Protein AF-A0ABD3E2M4-F1 (afdb_monomer_lite)

Organism: NCBI:txid1961234

InterPro domains:
  IPR002325 Cytochrome f [PF01333] (19-129)
  IPR002325 Cytochrome f [PR00610] (47-67)
  IPR002325 Cytochrome f [PR00610] (68-88)
  IPR002325 Cytochrome f [PR00610] (89-109)
  IPR002325 Cytochrome f [PR00610] (110-127)
  IPR002325 Cytochrome f [PS51010] (1-129)
  IPR011054 Rudiment single hybrid motif [SSF51246] (17-74)
  IPR024058 Cytochrome f transmembrane anchor [SSF103431] (91-129)

Secondary structure (DSSP, 8-state):
--PPPP-SPPTTSPPEESS-EEEEEEEE-TTS-EEEEEE-TTT--EEEEEEPSSSPB---TT-EE-TTEESB-------------------HHHHHHHHHHHHHHHHHHHHHHHHHHHHHHHHHHHT--

Structure (mmCIF, N/CA/C/O backbone):
data_AF-A0ABD3E2M4-F1
#
_entry.id   AF-A0ABD3E2M4-F1
#
loop_
_atom_site.group_PDB
_atom_site.id
_atom_site.type_symbol
_atom_site.label_atom_id
_atom_site.label_alt_id
_atom_site.label_comp_id
_atom_site.label_asym_id
_atom_site.label_entity_id
_atom_site.label_seq_id
_atom_site.pdbx_PDB_ins_code
_atom_site.Cartn_x
_atom_site.Cartn_y
_atom_site.Cartn_z
_atom_site.occupancy
_atom_site.B_iso_or_equiv
_atom_site.auth_seq_id
_atom_site.auth_comp_id
_atom_site.auth_asym_id
_atom_site.auth_atom_id
_atom_site.pdbx_PDB_model_num
ATOM 1 N N . MET A 1 1 ? 1.079 -25.530 16.941 1.00 42.97 1 MET A N 1
ATOM 2 C CA . MET A 1 1 ? 0.327 -24.879 18.034 1.00 42.97 1 MET A CA 1
ATOM 3 C C . MET A 1 1 ? -0.346 -23.640 17.462 1.00 42.97 1 MET A C 1
ATOM 5 O O . MET A 1 1 ? 0.186 -22.549 17.586 1.00 42.97 1 MET A O 1
ATOM 9 N N . THR A 1 2 ? -1.455 -23.802 16.746 1.00 47.22 2 THR A N 1
ATOM 10 C CA . THR A 1 2 ? -2.294 -22.671 16.328 1.00 47.22 2 THR A CA 1
ATOM 11 C C . THR A 1 2 ? -3.408 -22.581 17.355 1.00 47.22 2 THR A C 1
ATOM 13 O O . THR A 1 2 ? -4.353 -23.362 17.302 1.00 47.22 2 THR A O 1
ATOM 16 N N . GLY A 1 3 ? -3.217 -21.732 18.366 1.00 50.22 3 GLY A N 1
ATOM 17 C CA . GLY A 1 3 ? -4.289 -21.413 19.301 1.00 50.22 3 GLY A CA 1
ATOM 18 C C . GLY A 1 3 ? -5.435 -20.786 18.519 1.00 50.22 3 GLY A C 1
ATOM 19 O O . GLY A 1 3 ? -5.211 -19.886 17.710 1.00 50.22 3 GLY A O 1
ATOM 20 N N . GLU A 1 4 ? -6.634 -21.314 18.713 1.00 57.72 4 GLU A N 1
ATOM 21 C CA . GLU A 1 4 ? -7.868 -20.699 18.243 1.00 57.72 4 GLU A CA 1
ATOM 22 C C . GLU A 1 4 ? -7.928 -19.259 18.791 1.00 57.72 4 GLU A C 1
ATOM 24 O O . GLU A 1 4 ? -7.667 -19.062 19.984 1.00 57.72 4 GLU A O 1
ATOM 29 N N . PRO A 1 5 ? -8.152 -18.229 17.953 1.00 67.50 5 PRO A N 1
ATOM 30 C CA . PRO A 1 5 ? -8.208 -16.859 18.442 1.00 67.50 5 PRO A CA 1
ATOM 31 C C . PRO A 1 5 ? -9.405 -16.708 19.386 1.00 67.50 5 PRO A C 1
ATOM 33 O O . PRO A 1 5 ? -10.496 -17.192 19.095 1.00 67.50 5 PRO A O 1
ATOM 36 N N . ALA A 1 6 ? -9.188 -16.043 20.523 1.00 60.78 6 ALA A N 1
ATOM 37 C CA . ALA A 1 6 ? -10.227 -15.807 21.517 1.00 60.78 6 ALA A CA 1
ATOM 38 C C . ALA A 1 6 ? -11.457 -15.140 20.875 1.00 60.78 6 ALA A C 1
ATOM 40 O O . ALA A 1 6 ? -11.340 -14.118 20.203 1.00 60.78 6 ALA A O 1
ATOM 41 N N . THR A 1 7 ? -12.638 -15.708 21.116 1.00 63.31 7 THR A N 1
ATOM 42 C CA . THR A 1 7 ? -13.952 -15.210 20.667 1.00 63.31 7 THR A CA 1
ATOM 43 C C . THR A 1 7 ? -14.458 -13.997 21.455 1.00 63.31 7 THR A C 1
ATOM 45 O O . THR A 1 7 ? -15.606 -13.587 21.291 1.00 63.31 7 THR A O 1
ATOM 48 N N . GLU A 1 8 ? -13.638 -13.422 22.335 1.00 67.81 8 GLU A N 1
ATOM 49 C CA . GLU A 1 8 ? -14.007 -12.232 23.096 1.00 67.81 8 GLU A CA 1
ATOM 50 C C . GLU A 1 8 ? -13.917 -10.982 22.216 1.00 67.81 8 GLU A C 1
ATOM 52 O O . GLU A 1 8 ? -12.936 -10.764 21.500 1.00 67.81 8 GLU A O 1
ATOM 57 N N . ALA A 1 9 ? -14.958 -10.148 22.265 1.00 69.62 9 ALA A N 1
ATOM 58 C CA . ALA A 1 9 ? -15.006 -8.922 21.482 1.00 69.62 9 ALA A CA 1
ATOM 59 C C . ALA A 1 9 ? -13.857 -7.970 21.884 1.00 69.62 9 ALA A C 1
ATOM 61 O O . ALA A 1 9 ? -13.624 -7.756 23.079 1.00 69.62 9 ALA A O 1
ATOM 62 N N . PRO A 1 10 ? -13.145 -7.364 20.915 1.00 74.06 10 PRO A N 1
ATOM 63 C CA . PRO A 1 10 ? -12.024 -6.480 21.203 1.00 74.06 10 PRO A CA 1
ATOM 64 C C . PRO A 1 10 ? -12.488 -5.213 21.928 1.00 74.06 10 PRO A C 1
ATOM 66 O O . PRO A 1 10 ? -13.521 -4.633 21.601 1.00 74.06 10 PRO A O 1
ATOM 69 N N . VAL A 1 11 ? -11.664 -4.715 22.854 1.00 80.25 11 VAL A N 1
ATOM 70 C CA . VAL A 1 11 ? -11.955 -3.502 23.650 1.00 80.25 11 VAL A CA 1
ATOM 71 C C . VAL A 1 11 ? -12.085 -2.216 22.819 1.00 80.25 11 VAL A C 1
ATOM 73 O O . VAL A 1 11 ? -12.582 -1.213 23.316 1.00 80.25 11 VAL A O 1
ATOM 76 N N . ASN A 1 12 ? -11.634 -2.241 21.561 1.00 77.50 12 ASN A N 1
ATOM 77 C CA . ASN A 1 12 ? -11.699 -1.119 20.622 1.00 77.50 12 ASN A CA 1
ATOM 78 C C . ASN A 1 12 ? -12.896 -1.224 19.651 1.00 77.50 12 ASN A C 1
ATOM 80 O O . ASN A 1 12 ? -12.982 -0.462 18.699 1.00 77.50 12 ASN A O 1
ATOM 84 N N . GLY A 1 13 ? -13.796 -2.193 19.839 1.00 79.94 13 GLY A N 1
ATOM 85 C CA . GLY A 1 13 ? -15.060 -2.267 19.106 1.00 79.94 13 GLY A CA 1
ATOM 86 C C . GLY A 1 13 ? -16.191 -1.568 19.861 1.00 79.94 13 GLY A C 1
ATOM 87 O O . GLY A 1 13 ? -16.178 -1.503 21.090 1.00 79.94 13 GLY A O 1
ATOM 88 N N . GLY A 1 14 ? -17.196 -1.075 19.133 1.00 82.50 14 GLY A N 1
ATOM 89 C CA . GLY A 1 14 ? -18.475 -0.713 19.750 1.00 82.50 14 GLY A CA 1
ATOM 90 C C . GLY A 1 14 ? -19.153 -1.955 20.336 1.00 82.50 14 GLY A C 1
ATOM 91 O O . GLY A 1 14 ? -19.067 -3.039 19.754 1.00 82.50 14 GLY A O 1
ATOM 92 N N . ARG A 1 15 ? -19.806 -1.816 21.494 1.00 85.69 15 ARG A N 1
ATOM 93 C CA . ARG A 1 15 ? -20.521 -2.914 22.147 1.00 85.69 15 ARG A CA 1
ATOM 94 C C . ARG A 1 15 ? -22.025 -2.789 21.938 1.00 85.69 15 ARG A C 1
ATOM 96 O O . ARG A 1 15 ? -22.603 -1.762 22.284 1.00 85.69 15 ARG A O 1
ATOM 103 N N . ASN A 1 16 ? -22.651 -3.872 21.486 1.00 87.06 16 ASN A N 1
ATOM 104 C CA . ASN A 1 16 ? -24.104 -4.000 21.379 1.00 87.06 16 ASN A CA 1
ATOM 105 C C . ASN A 1 16 ? -24.675 -4.831 22.530 1.00 87.06 16 ASN A C 1
ATOM 107 O O . ASN A 1 16 ? -23.998 -5.713 23.064 1.00 87.06 16 ASN A O 1
ATOM 111 N N . TYR A 1 17 ? -25.935 -4.575 22.879 1.00 85.44 17 TYR A N 1
ATOM 112 C CA . TYR A 1 17 ? -26.675 -5.396 23.830 1.00 85.44 17 TYR A CA 1
ATOM 113 C C . TYR A 1 17 ? -27.449 -6.508 23.122 1.00 85.44 17 TYR A C 1
ATOM 115 O O . TYR A 1 17 ? -28.305 -6.253 22.277 1.00 85.44 17 TYR A O 1
ATOM 123 N N . ASN A 1 18 ? -27.187 -7.758 23.496 1.00 81.50 18 ASN A N 1
ATOM 124 C CA . ASN A 1 18 ? -27.816 -8.932 22.891 1.00 81.50 18 ASN A CA 1
ATOM 125 C C . ASN A 1 18 ? -29.123 -9.314 23.620 1.00 81.50 18 ASN A C 1
ATOM 127 O O . ASN A 1 18 ? -29.247 -10.406 24.170 1.00 81.50 18 ASN A O 1
ATOM 131 N N . GLY A 1 19 ? -30.073 -8.376 23.696 1.00 83.69 19 GLY A N 1
ATOM 132 C CA . GLY A 1 19 ? -31.349 -8.536 24.403 1.00 83.69 19 GLY A CA 1
ATOM 133 C C . GLY A 1 19 ? -32.216 -7.276 24.347 1.00 83.69 19 GLY A C 1
ATOM 134 O O . GLY A 1 19 ? -31.814 -6.269 23.776 1.00 83.69 19 GLY A O 1
ATOM 135 N N . ALA A 1 20 ? -33.405 -7.310 24.944 1.00 85.31 20 ALA A N 1
ATOM 136 C CA . ALA A 1 20 ? -34.238 -6.123 25.146 1.00 85.31 20 ALA A CA 1
ATOM 137 C C . ALA A 1 20 ? -34.485 -5.925 26.644 1.00 85.31 20 ALA A C 1
ATOM 139 O O . ALA A 1 20 ? -34.614 -6.898 27.380 1.00 85.31 20 ALA A O 1
ATOM 140 N N . GLY A 1 21 ? -34.532 -4.680 27.111 1.00 89.88 21 GLY A N 1
ATOM 141 C CA . GLY A 1 21 ? -34.676 -4.417 28.540 1.00 89.88 21 GLY A CA 1
ATOM 142 C C . GLY A 1 21 ? -34.671 -2.941 28.900 1.00 89.88 21 GLY A C 1
ATOM 143 O O . GLY A 1 21 ? -34.607 -2.082 28.027 1.00 89.88 21 GLY A O 1
ATOM 144 N N . VAL A 1 22 ? -34.733 -2.640 30.194 1.00 90.25 22 VAL A N 1
ATOM 145 C CA . VAL A 1 22 ? -34.593 -1.280 30.728 1.00 90.25 22 VAL A CA 1
ATOM 146 C C . VAL A 1 22 ? -33.313 -1.186 31.549 1.00 90.25 22 VAL A C 1
ATOM 148 O O . VAL A 1 22 ? -33.071 -2.011 32.438 1.00 90.25 22 VAL A O 1
ATOM 151 N N . VAL A 1 23 ? -32.491 -0.171 31.278 1.00 91.75 23 VAL A N 1
ATOM 152 C CA . VAL A 1 23 ? -31.275 0.093 32.056 1.00 91.75 23 VAL A CA 1
ATOM 153 C C . VAL A 1 23 ? -31.670 0.465 33.474 1.00 91.75 23 VAL A C 1
ATOM 155 O O . VAL A 1 23 ? -32.292 1.494 33.713 1.00 91.75 23 VAL A O 1
ATOM 158 N N . SER A 1 24 ? -31.312 -0.376 34.432 1.00 90.62 24 SER A N 1
ATOM 159 C CA . SER A 1 24 ? -31.688 -0.188 35.834 1.00 90.62 24 SER A CA 1
ATOM 160 C C . SER A 1 24 ? -30.604 0.518 36.634 1.00 90.62 24 SER A C 1
ATOM 162 O O . SER A 1 24 ? -30.917 1.225 37.586 1.00 90.62 24 SER A O 1
ATOM 164 N N . LYS A 1 25 ? -29.332 0.310 36.271 1.00 91.88 25 LYS A N 1
ATOM 165 C CA . LYS A 1 25 ? -28.195 0.911 36.970 1.00 91.88 25 LYS A CA 1
ATOM 166 C C . LYS A 1 25 ? -26.951 0.944 36.093 1.00 91.88 25 LYS A C 1
ATOM 168 O O . LYS A 1 25 ? -26.674 -0.033 35.400 1.00 91.88 25 LYS A O 1
ATOM 173 N N . ILE A 1 26 ? -26.180 2.023 36.184 1.0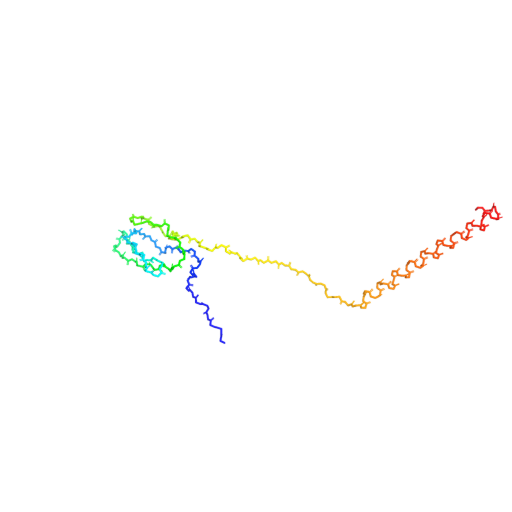0 92.38 26 ILE A N 1
ATOM 174 C CA . ILE A 1 26 ? -24.868 2.183 35.557 1.00 92.38 26 ILE A CA 1
ATOM 175 C C . ILE A 1 26 ? -23.846 2.539 36.644 1.00 92.38 26 ILE A C 1
ATOM 177 O O . ILE A 1 26 ? -23.939 3.569 37.307 1.00 92.38 26 ILE A O 1
ATOM 181 N N . ILE A 1 27 ? -22.824 1.701 36.822 1.00 92.56 27 ILE A N 1
ATOM 182 C CA . ILE A 1 27 ? -21.726 1.936 37.769 1.00 92.56 27 ILE A CA 1
ATOM 183 C C . ILE A 1 27 ? -20.433 2.154 36.989 1.00 92.56 27 ILE A C 1
ATOM 185 O O . ILE A 1 27 ? -19.990 1.285 36.240 1.00 92.56 27 ILE A O 1
ATOM 189 N N . ARG A 1 28 ? -19.782 3.300 37.194 1.00 88.81 28 ARG A N 1
ATOM 190 C CA . ARG A 1 28 ? -18.449 3.561 36.640 1.00 88.81 28 ARG A CA 1
ATOM 191 C C . ARG A 1 28 ? -17.381 2.915 37.522 1.00 88.81 28 ARG A C 1
ATOM 193 O O . ARG A 1 28 ? -17.348 3.166 38.724 1.00 88.81 28 ARG A O 1
ATOM 200 N N . LYS A 1 29 ? -16.493 2.109 36.934 1.00 87.81 29 LYS A N 1
ATOM 201 C CA . LYS A 1 29 ? -15.397 1.456 37.672 1.00 87.81 29 LYS A CA 1
ATOM 202 C C . LYS A 1 29 ? -14.213 2.409 37.858 1.00 87.81 29 LYS A C 1
ATOM 204 O O . LYS A 1 29 ? -13.939 3.245 36.999 1.00 87.81 29 LYS A O 1
ATOM 209 N N . GLU A 1 30 ? -13.472 2.249 38.957 1.00 80.69 30 GLU A N 1
ATOM 210 C CA . GLU A 1 30 ? -12.325 3.110 39.312 1.00 80.69 30 GLU A CA 1
ATOM 211 C C . GLU A 1 30 ? -11.214 3.117 38.251 1.00 80.69 30 GLU A C 1
ATOM 213 O O . GLU A 1 30 ? -10.582 4.140 38.010 1.00 80.69 30 GLU A O 1
ATOM 218 N N . LYS A 1 31 ? -11.002 1.983 37.570 1.00 77.50 31 LYS A N 1
ATOM 219 C CA . LYS A 1 31 ? -10.008 1.827 36.4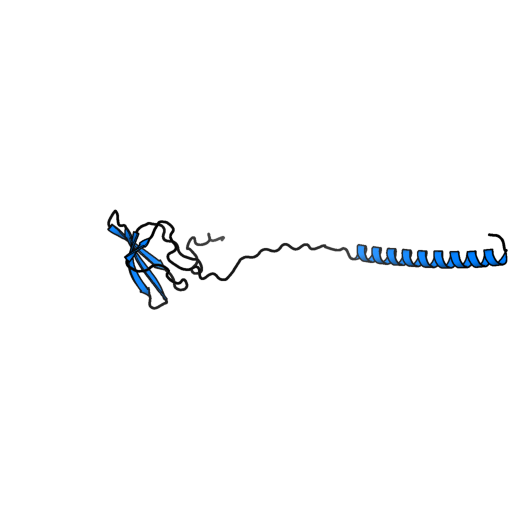92 1.00 77.50 31 LYS A CA 1
ATOM 220 C C . LYS A 1 31 ? -10.543 2.221 35.104 1.00 77.50 31 LYS A C 1
ATOM 222 O O . LYS A 1 31 ? -9.908 1.919 34.097 1.00 77.50 31 LYS A O 1
ATOM 227 N N . GLY A 1 32 ? -11.702 2.879 35.047 1.00 80.81 32 GLY A N 1
ATOM 228 C CA . GLY A 1 32 ? -12.459 3.117 33.819 1.00 80.81 32 GLY A CA 1
ATOM 229 C C . GLY A 1 32 ? -13.335 1.921 33.423 1.00 80.81 32 GLY A C 1
ATOM 230 O O . GLY A 1 32 ? -13.201 0.826 33.968 1.00 80.81 32 GLY A O 1
ATOM 231 N N . GLY A 1 33 ? -14.254 2.149 32.481 1.00 85.81 33 GLY A N 1
ATOM 232 C CA . GLY A 1 33 ? -15.289 1.183 32.096 1.00 85.81 33 GLY A CA 1
ATOM 233 C C . GLY A 1 33 ? -16.574 1.301 32.923 1.00 85.81 33 GLY A C 1
ATOM 234 O O . GLY A 1 33 ? -16.659 2.091 33.873 1.00 85.81 33 GLY A O 1
ATOM 235 N N . TYR A 1 34 ? -17.575 0.508 32.548 1.00 90.00 34 TYR A N 1
ATOM 236 C CA . TYR A 1 34 ? -18.935 0.576 33.085 1.00 90.00 34 TYR A CA 1
ATOM 237 C C . TYR A 1 34 ? -19.449 -0.814 33.449 1.00 90.00 34 TYR A C 1
ATOM 239 O O . TYR A 1 34 ? -19.135 -1.802 32.795 1.00 90.00 34 TYR A O 1
ATOM 247 N N . GLU A 1 35 ? -20.255 -0.892 34.494 1.00 91.06 35 GLU A N 1
ATOM 248 C CA . GLU A 1 35 ? -21.083 -2.050 34.803 1.00 91.06 35 GLU A CA 1
ATOM 249 C C . GLU A 1 35 ? -22.536 -1.634 34.661 1.00 91.06 35 GLU A C 1
ATOM 251 O O . GLU A 1 35 ? -22.971 -0.684 35.313 1.00 91.06 35 GLU A O 1
ATOM 256 N N . ILE A 1 36 ? -23.259 -2.305 33.774 1.00 90.88 36 ILE A N 1
ATOM 257 C CA . ILE A 1 36 ? -24.631 -1.957 33.426 1.00 90.88 36 ILE A CA 1
ATOM 258 C C . ILE A 1 36 ? -25.526 -3.107 33.844 1.00 90.88 36 ILE A C 1
ATOM 260 O O . ILE A 1 36 ? -25.323 -4.245 33.427 1.00 90.88 36 ILE A O 1
ATOM 264 N N . THR A 1 37 ? -26.531 -2.808 34.653 1.00 91.31 37 THR A N 1
ATOM 265 C CA . THR A 1 37 ? -27.597 -3.749 34.985 1.00 91.31 37 THR A CA 1
ATOM 266 C C . THR A 1 37 ? -28.800 -3.444 34.110 1.00 91.31 37 THR A C 1
ATOM 268 O O . THR A 1 37 ? -29.346 -2.340 34.173 1.00 91.31 37 THR A O 1
ATOM 271 N N . ILE A 1 38 ? -29.229 -4.416 33.313 1.00 89.88 38 ILE A N 1
ATOM 272 C CA . ILE A 1 38 ? -30.405 -4.315 32.446 1.00 89.88 38 ILE A CA 1
ATOM 273 C C . ILE A 1 38 ? -31.452 -5.295 32.961 1.00 89.88 38 ILE A C 1
ATOM 275 O O . ILE A 1 38 ? -31.151 -6.469 33.166 1.00 89.88 38 ILE A O 1
ATOM 279 N N . THR A 1 39 ? -32.667 -4.803 33.190 1.00 89.94 39 THR A N 1
ATOM 280 C CA . THR A 1 39 ? -33.795 -5.620 33.648 1.00 89.94 39 THR A CA 1
ATOM 281 C C . THR A 1 39 ? -34.726 -5.898 32.480 1.00 89.94 39 THR A C 1
ATOM 283 O O . THR A 1 39 ? -35.152 -4.966 31.793 1.00 89.94 39 THR A O 1
ATOM 286 N N . ASP A 1 40 ? -35.059 -7.165 32.264 1.00 84.44 40 ASP A N 1
ATOM 287 C CA . ASP A 1 40 ? -36.069 -7.566 31.291 1.00 84.44 40 ASP A CA 1
ATOM 288 C C . ASP A 1 40 ? -37.474 -7.200 31.826 1.00 84.44 40 ASP A C 1
ATOM 290 O O . ASP A 1 40 ? -37.845 -7.609 32.933 1.00 84.44 40 ASP A O 1
ATOM 294 N N . PRO A 1 41 ? -38.270 -6.407 31.085 1.00 73.88 41 PRO A N 1
ATOM 295 C CA . PRO A 1 41 ? -39.606 -5.995 31.504 1.00 73.88 41 PRO A CA 1
ATOM 296 C C . PRO A 1 41 ? -40.631 -7.141 31.552 1.00 73.88 41 PRO A C 1
ATOM 298 O O . PRO A 1 41 ? -41.689 -6.962 32.153 1.00 73.88 41 PRO A O 1
ATOM 301 N N . GLY A 1 42 ? -40.366 -8.287 30.916 1.00 74.38 42 GLY A N 1
ATOM 302 C CA . GLY A 1 42 ? -41.292 -9.418 30.849 1.00 74.38 42 GLY A CA 1
ATOM 303 C C . GLY A 1 42 ? -41.186 -10.386 32.028 1.00 74.38 42 GLY A C 1
ATOM 304 O O . GLY A 1 42 ? -42.209 -10.806 32.568 1.00 74.38 42 GLY A O 1
ATOM 305 N N . ASP A 1 43 ? -39.967 -10.746 32.433 1.00 78.12 43 ASP A N 1
ATOM 306 C CA . ASP A 1 43 ? -39.714 -11.754 33.475 1.00 78.12 43 ASP A CA 1
ATOM 307 C C . ASP A 1 43 ? -38.969 -11.208 34.710 1.00 78.12 43 ASP A C 1
ATOM 309 O O . ASP A 1 43 ? -38.777 -11.934 35.689 1.00 78.12 43 ASP A O 1
ATOM 313 N N . GLY A 1 44 ? -38.583 -9.925 34.694 1.00 77.50 44 GLY A N 1
ATOM 314 C CA . GLY A 1 44 ? -37.877 -9.257 35.786 1.00 77.50 44 GLY A CA 1
ATOM 315 C C . GLY A 1 44 ? -36.433 -9.728 35.975 1.00 77.50 44 GLY A C 1
ATOM 316 O O . GLY A 1 44 ? -35.811 -9.386 36.986 1.00 77.50 44 GLY A O 1
ATOM 317 N N . ARG A 1 45 ? -35.883 -10.524 35.048 1.00 83.88 45 ARG A N 1
ATOM 318 C CA . ARG A 1 45 ? -34.497 -10.987 35.133 1.00 83.88 45 ARG A CA 1
ATOM 319 C C . ARG A 1 45 ? -33.539 -9.831 34.906 1.00 83.88 45 ARG A C 1
ATOM 321 O O . ARG A 1 45 ? -33.730 -9.001 34.024 1.00 83.88 45 ARG A O 1
ATOM 328 N N . GLN A 1 46 ? -32.478 -9.809 35.705 1.00 86.81 46 GLN A N 1
ATOM 329 C CA . GLN A 1 46 ? -31.413 -8.822 35.595 1.00 86.81 46 GLN A CA 1
ATOM 330 C C . GLN A 1 46 ? -30.195 -9.446 34.929 1.00 86.81 46 GLN A C 1
ATOM 332 O O . GLN A 1 46 ? -29.692 -10.479 35.373 1.00 86.81 46 GLN A O 1
ATOM 337 N N . VAL A 1 47 ? -29.709 -8.795 33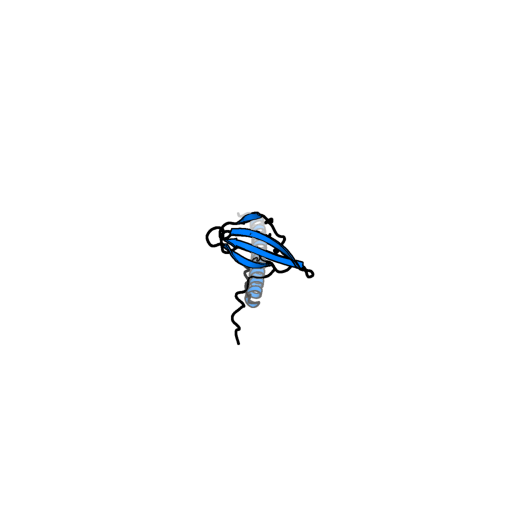.881 1.00 86.94 47 VAL A N 1
ATOM 338 C CA . VAL A 1 47 ? -28.464 -9.134 33.197 1.00 86.94 47 VAL A CA 1
ATOM 339 C C . VAL A 1 47 ? -27.449 -8.045 33.511 1.00 86.94 47 VAL A C 1
ATOM 341 O O . VAL A 1 47 ? -27.737 -6.858 33.358 1.00 86.94 47 VAL A O 1
ATOM 344 N N . VAL A 1 48 ? -26.266 -8.448 33.969 1.00 88.31 48 VAL A N 1
ATOM 345 C CA . VAL A 1 48 ? -25.148 -7.534 34.219 1.00 88.31 48 VAL A CA 1
ATOM 346 C C . VAL A 1 48 ? -24.173 -7.632 33.060 1.00 88.31 48 VAL A C 1
ATOM 348 O O . VAL A 1 48 ? -23.657 -8.712 32.779 1.00 88.31 48 VAL A O 1
ATOM 351 N N . ASP A 1 49 ? -23.909 -6.502 32.415 1.00 86.12 49 ASP A N 1
ATOM 352 C CA . ASP A 1 49 ? -22.926 -6.390 31.347 1.00 86.12 49 ASP A CA 1
ATOM 353 C C . ASP A 1 49 ? -21.756 -5.485 31.768 1.00 86.12 49 ASP A C 1
ATOM 355 O O . ASP A 1 49 ? -21.947 -4.394 32.311 1.00 86.12 49 ASP A O 1
ATOM 359 N N . ILE A 1 50 ? -20.524 -5.954 31.553 1.00 87.94 50 ILE A N 1
ATOM 360 C CA . ILE A 1 50 ? -19.295 -5.299 32.031 1.00 87.94 50 ILE A CA 1
ATOM 361 C C . ILE A 1 50 ? -18.510 -4.749 30.851 1.00 87.94 50 ILE A C 1
ATOM 363 O O . ILE A 1 50 ? -17.843 -5.507 30.141 1.00 87.94 50 ILE A O 1
ATOM 367 N N . ILE A 1 51 ? -18.570 -3.436 30.652 1.00 88.12 51 ILE A N 1
ATOM 368 C CA . ILE A 1 51 ? -17.898 -2.720 29.569 1.00 88.12 51 ILE A CA 1
ATOM 369 C C . ILE A 1 51 ? -16.475 -2.342 30.002 1.00 88.12 51 ILE A C 1
ATOM 371 O O . ILE A 1 51 ? -16.314 -1.649 31.013 1.00 88.12 51 ILE A O 1
ATOM 375 N N . PRO A 1 52 ? -15.431 -2.772 29.267 1.00 88.00 52 PRO A N 1
ATOM 376 C CA . PRO A 1 52 ? -14.052 -2.394 29.550 1.00 88.00 52 PRO A CA 1
ATOM 377 C C . PRO A 1 52 ? -13.823 -0.886 29.330 1.00 88.00 52 PRO A C 1
ATOM 379 O O . PRO A 1 52 ? -14.633 -0.217 28.688 1.00 88.00 52 PRO A O 1
ATOM 382 N N . PRO A 1 53 ? -12.724 -0.319 29.851 1.00 86.00 53 PRO A N 1
ATOM 383 C CA . PRO A 1 53 ? -12.357 1.067 29.574 1.00 86.00 53 PRO A CA 1
ATOM 384 C C . PRO A 1 53 ? -12.079 1.300 28.080 1.00 86.00 53 PRO A C 1
ATOM 386 O O . PRO A 1 53 ? -11.452 0.466 27.429 1.00 86.00 53 PRO A O 1
ATOM 389 N N . GLY A 1 54 ? -12.491 2.462 27.563 1.00 85.38 54 GLY A N 1
ATOM 390 C CA . GLY A 1 54 ? -12.210 2.910 26.193 1.00 85.38 54 GLY A CA 1
ATOM 391 C C . GLY A 1 54 ? -13.444 3.509 25.512 1.00 85.38 54 GLY A C 1
ATOM 392 O O . GLY A 1 54 ? -13.466 4.721 25.309 1.00 85.38 54 GLY A O 1
ATOM 393 N N . PRO A 1 55 ? -14.471 2.699 25.195 1.00 88.19 55 PRO A N 1
ATOM 394 C CA . PRO A 1 55 ? -15.713 3.180 24.593 1.00 88.19 55 PRO A CA 1
ATOM 395 C C . PRO A 1 55 ? -16.505 4.115 25.521 1.00 88.19 55 PRO A C 1
ATOM 397 O O . PRO A 1 55 ? -16.596 3.875 26.729 1.00 88.19 55 PRO A O 1
ATOM 400 N N . GLU A 1 56 ? -17.122 5.153 24.956 1.00 88.75 56 GLU A N 1
ATOM 401 C CA . GLU A 1 56 ? -18.043 6.025 25.696 1.00 88.75 56 GLU A CA 1
ATOM 402 C C . GLU A 1 56 ? -19.447 5.421 25.712 1.00 88.75 56 GLU A C 1
ATOM 404 O O . GLU A 1 56 ? -19.892 4.850 24.717 1.00 88.75 56 GLU A O 1
ATOM 409 N N . LEU A 1 57 ? -20.157 5.546 26.834 1.00 90.88 57 LEU A N 1
ATOM 410 C CA . LEU A 1 57 ? -21.513 5.023 26.969 1.00 90.88 57 LEU A CA 1
ATOM 411 C C . LEU A 1 57 ? -22.534 5.937 26.275 1.00 90.88 57 LEU A C 1
ATOM 413 O O . LEU A 1 57 ? -22.509 7.148 26.479 1.00 90.88 57 LEU A O 1
ATOM 417 N N . LEU A 1 58 ? -23.441 5.350 25.490 1.00 90.75 58 LEU A N 1
ATOM 418 C CA . LEU A 1 58 ? -24.491 6.073 24.756 1.00 90.75 58 LEU A CA 1
ATOM 419 C C . LEU A 1 58 ? -25.864 6.019 25.435 1.00 90.75 58 LEU A C 1
ATOM 421 O O . LEU A 1 58 ? -26.733 6.818 25.098 1.00 90.75 58 LEU A O 1
ATOM 425 N N . VAL A 1 59 ? -26.058 5.083 26.365 1.00 90.00 59 VAL A N 1
ATOM 426 C CA . VAL A 1 59 ? -27.336 4.842 27.048 1.00 90.00 59 VAL A CA 1
ATOM 427 C C . VAL A 1 59 ? -27.349 5.419 28.462 1.00 90.00 59 VAL A C 1
ATOM 429 O O . VAL A 1 59 ? -26.312 5.483 29.127 1.00 90.00 59 VAL A O 1
ATOM 432 N N . SER A 1 60 ? -28.531 5.817 28.933 1.00 91.31 60 SER A N 1
ATOM 433 C CA . SER A 1 60 ? -28.742 6.360 30.285 1.00 91.31 60 SER A CA 1
ATOM 434 C C . SER A 1 60 ? -29.556 5.423 31.183 1.00 91.31 60 SER A C 1
ATOM 436 O O . SER A 1 60 ? -30.250 4.523 30.714 1.00 91.31 60 SER A O 1
ATOM 438 N N . GLU A 1 61 ? -29.496 5.634 32.501 1.00 91.56 61 GLU A N 1
ATOM 439 C CA . GLU A 1 61 ? -30.362 4.914 33.443 1.00 91.56 61 GLU A CA 1
ATOM 440 C C . GLU A 1 61 ? -31.842 5.225 33.166 1.00 91.56 61 GLU A C 1
ATOM 442 O O . GLU A 1 61 ? -32.215 6.370 32.915 1.00 91.56 61 GLU A O 1
ATOM 447 N N . GLY A 1 62 ? -32.693 4.200 33.207 1.00 88.50 62 GLY A N 1
ATOM 448 C CA . GLY A 1 62 ? -34.120 4.283 32.892 1.00 88.50 62 GLY A CA 1
ATOM 449 C C . GLY A 1 62 ? -34.459 4.168 31.402 1.00 88.50 62 GLY A C 1
ATOM 450 O O . GLY A 1 62 ? -35.638 4.129 31.052 1.00 88.50 62 GLY A O 1
ATOM 451 N N . GLU A 1 63 ? -33.464 4.085 30.518 1.00 90.75 63 GLU A N 1
ATOM 452 C CA . GLU A 1 63 ? -33.685 3.954 29.078 1.00 90.75 63 GLU A CA 1
ATOM 453 C C . GLU A 1 63 ? -34.089 2.525 28.681 1.00 90.75 63 GLU A C 1
ATOM 455 O O . GLU A 1 63 ? -33.542 1.541 29.185 1.00 90.75 63 GLU A O 1
ATOM 460 N N . SER A 1 64 ? -35.045 2.403 27.753 1.00 89.75 64 SER A N 1
ATOM 461 C CA . SER A 1 64 ? -35.421 1.123 27.146 1.00 89.75 64 SER A CA 1
ATOM 462 C C . SER A 1 64 ? -34.510 0.792 25.962 1.00 89.75 64 SER A C 1
ATOM 464 O O . SER A 1 64 ? -34.465 1.547 24.990 1.00 89.75 64 SER A O 1
ATOM 466 N N . ILE A 1 65 ? -33.856 -0.361 26.013 1.00 89.81 65 ILE A N 1
ATOM 467 C CA . ILE A 1 65 ? -32.913 -0.861 25.015 1.00 89.81 65 ILE A CA 1
ATOM 468 C C . ILE A 1 65 ? -33.558 -1.993 24.214 1.00 89.81 65 ILE A C 1
ATOM 470 O O . ILE A 1 65 ? -34.242 -2.857 24.769 1.00 89.81 65 ILE A O 1
ATOM 474 N N . LYS A 1 66 ? -33.343 -1.993 22.898 1.00 89.12 66 LYS A N 1
ATOM 475 C CA . LYS A 1 66 ? -33.790 -3.045 21.975 1.00 89.12 66 LYS A CA 1
ATOM 476 C C . LYS A 1 66 ? -32.674 -4.047 21.682 1.00 89.12 66 LYS A C 1
ATOM 478 O O . LYS A 1 66 ? -31.498 -3.758 21.878 1.00 89.12 66 LYS A O 1
ATOM 483 N N . PHE A 1 67 ? -33.068 -5.196 21.135 1.00 86.44 67 PHE A N 1
ATOM 484 C CA . PHE A 1 67 ? -32.131 -6.202 20.645 1.00 86.44 67 PHE A CA 1
ATOM 485 C C . PHE A 1 67 ? -31.121 -5.597 19.662 1.00 86.44 67 PHE A C 1
ATOM 487 O O . PHE A 1 67 ? -31.518 -4.906 18.724 1.00 86.44 67 PHE A O 1
ATOM 494 N N . ASP A 1 68 ? -29.839 -5.879 19.898 1.00 84.94 68 ASP A N 1
ATOM 495 C CA . ASP A 1 68 ? -28.684 -5.434 19.110 1.00 84.94 68 ASP A CA 1
ATOM 496 C C . ASP A 1 68 ? -28.489 -3.904 19.062 1.00 84.94 68 ASP A C 1
ATOM 498 O O . ASP A 1 68 ? -27.817 -3.365 18.184 1.00 84.94 68 ASP A O 1
ATOM 502 N N . GLN A 1 69 ? -29.058 -3.173 20.028 1.00 88.31 69 GLN A N 1
ATOM 503 C CA . GLN A 1 69 ? -28.824 -1.736 20.164 1.00 88.31 69 GLN A CA 1
ATOM 504 C C . GLN A 1 69 ? -27.408 -1.466 20.717 1.00 88.31 69 GLN A C 1
ATOM 506 O O . GLN A 1 69 ? -26.991 -2.124 21.679 1.00 88.31 69 GLN A O 1
ATOM 511 N N . PRO A 1 70 ? -26.667 -0.486 20.161 1.00 89.06 70 PRO A N 1
ATOM 512 C CA . PRO A 1 70 ? -25.348 -0.117 20.665 1.00 89.06 70 PRO A CA 1
ATOM 513 C C . PRO A 1 70 ? -25.442 0.501 22.065 1.00 89.06 70 PRO A C 1
ATOM 515 O O . PRO A 1 70 ? -26.166 1.472 22.286 1.00 89.06 70 PRO A O 1
ATOM 518 N N . LEU A 1 71 ? -24.671 -0.048 23.002 1.00 88.88 71 LEU A N 1
ATOM 519 C CA . LEU A 1 71 ? -24.477 0.494 24.348 1.00 88.88 71 LEU A CA 1
ATOM 520 C C . LEU A 1 71 ? -23.395 1.570 24.367 1.00 88.88 71 LEU A C 1
ATOM 522 O O . LEU A 1 71 ? -23.460 2.494 25.176 1.00 88.88 71 LEU A O 1
ATOM 526 N N . THR A 1 72 ? -22.394 1.450 23.492 1.00 91.31 72 THR A N 1
ATOM 527 C CA . THR A 1 72 ? -21.230 2.340 23.469 1.00 91.31 72 THR A CA 1
ATOM 528 C C . THR A 1 72 ? -20.933 2.881 22.083 1.00 91.31 72 THR A C 1
ATOM 530 O O . THR A 1 72 ? -21.277 2.275 21.068 1.00 91.31 72 THR A O 1
ATOM 533 N N . SER A 1 73 ? -20.211 3.998 22.039 1.00 89.19 73 SER A N 1
ATOM 534 C CA . SER A 1 73 ? -19.560 4.465 20.821 1.00 89.19 73 SER A CA 1
ATOM 535 C C . SER A 1 73 ? -18.492 3.465 20.362 1.00 89.19 73 SER A C 1
ATOM 537 O O . SER A 1 73 ? -18.025 2.623 21.133 1.00 89.19 73 SER A O 1
ATOM 539 N N . ASN A 1 74 ? -18.119 3.531 19.083 1.00 90.00 74 ASN A N 1
ATOM 540 C CA . ASN A 1 74 ? -16.992 2.778 18.544 1.00 90.00 74 ASN A CA 1
ATOM 541 C C . ASN A 1 74 ? -15.739 3.674 18.576 1.00 90.00 74 ASN A C 1
ATOM 543 O O . ASN A 1 74 ? -15.663 4.600 17.766 1.00 90.00 74 ASN A O 1
ATOM 547 N N . PRO A 1 75 ? -14.774 3.437 19.485 1.00 88.06 75 PRO A N 1
ATOM 548 C CA . PRO A 1 75 ? -13.563 4.251 19.570 1.00 88.06 75 PRO A CA 1
ATOM 549 C C . PRO A 1 75 ? -12.554 3.967 18.445 1.00 88.06 75 PRO A C 1
ATOM 551 O O . PRO A 1 75 ? -11.548 4.674 18.342 1.00 88.06 75 PRO A O 1
ATOM 554 N N . ASN A 1 76 ? -12.787 2.961 17.592 1.00 90.44 76 ASN A N 1
ATOM 555 C CA . ASN A 1 76 ? -11.865 2.634 16.514 1.00 90.44 76 ASN A CA 1
ATOM 556 C C . ASN A 1 76 ? -11.813 3.748 15.457 1.00 90.44 76 ASN A C 1
ATOM 558 O O . ASN A 1 76 ? -12.733 3.913 14.658 1.00 90.44 76 ASN A O 1
ATOM 562 N N 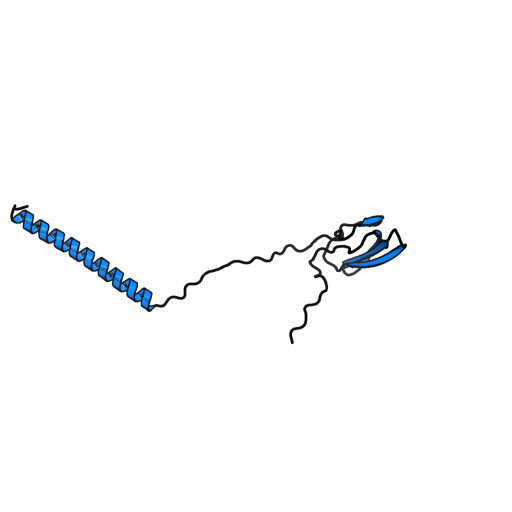. VAL A 1 77 ? -10.686 4.457 15.415 1.00 89.38 77 VAL A N 1
ATOM 563 C CA . VAL A 1 77 ? -10.339 5.446 14.376 1.00 89.38 77 VAL A CA 1
ATOM 564 C C . VAL A 1 77 ? -9.396 4.883 13.305 1.00 89.38 77 VAL A C 1
ATOM 566 O O . VAL A 1 77 ? -8.964 5.608 12.410 1.00 89.38 77 VAL A O 1
ATOM 569 N N . GLY A 1 78 ? -9.033 3.603 13.408 1.00 90.56 78 GLY A N 1
ATOM 570 C CA . GLY A 1 78 ? -8.232 2.901 12.414 1.00 90.56 78 GLY A CA 1
ATOM 571 C C . GLY A 1 78 ? -9.081 2.315 11.287 1.00 90.56 78 GLY A C 1
ATOM 572 O O . GLY A 1 78 ? -10.304 2.225 11.364 1.00 90.56 78 GLY A O 1
ATOM 573 N N . GLY A 1 79 ? -8.408 1.850 10.241 1.00 89.75 79 GLY A N 1
ATOM 574 C CA . GLY A 1 79 ? -9.032 1.150 9.127 1.00 89.75 79 GLY A CA 1
ATOM 575 C C . GLY A 1 79 ? -8.044 0.173 8.518 1.00 89.75 79 GLY A C 1
ATOM 576 O O . GLY A 1 79 ? -6.843 0.439 8.469 1.00 89.75 79 GLY A O 1
ATOM 577 N N . PHE A 1 80 ? -8.543 -0.974 8.077 1.00 92.19 80 PHE A N 1
ATOM 578 C CA . PHE A 1 80 ? -7.746 -1.894 7.285 1.00 92.19 80 PHE A CA 1
ATOM 579 C C . PHE A 1 80 ? -7.883 -1.513 5.810 1.00 92.19 80 PHE A C 1
ATOM 581 O O . PHE A 1 80 ? -8.997 -1.412 5.298 1.00 92.19 80 PHE A O 1
ATOM 588 N N . GLY A 1 81 ? -6.753 -1.274 5.146 1.00 92.19 81 GLY A N 1
ATOM 589 C CA . GLY A 1 81 ? -6.686 -0.968 3.722 1.00 92.19 81 GLY A CA 1
ATOM 590 C C . GLY A 1 81 ? -5.824 -1.996 3.003 1.00 92.19 81 GLY A C 1
ATOM 591 O O . GLY A 1 81 ? -4.761 -2.367 3.497 1.00 92.19 81 GLY A O 1
ATOM 592 N N . GLN A 1 82 ? -6.284 -2.447 1.841 1.00 96.12 82 GLN A N 1
ATOM 593 C CA . GLN A 1 82 ? -5.528 -3.321 0.949 1.00 96.12 82 GLN A CA 1
ATOM 594 C C . GLN A 1 82 ? -5.201 -2.558 -0.329 1.00 96.12 82 GLN A C 1
ATOM 596 O O . GLN A 1 82 ? -6.009 -1.764 -0.810 1.00 96.12 82 GLN A O 1
ATOM 601 N N . GLY A 1 83 ? -4.006 -2.791 -0.856 1.00 93.81 83 GLY A N 1
ATOM 602 C CA . GLY A 1 83 ? -3.568 -2.254 -2.132 1.00 93.81 83 GLY A CA 1
ATOM 603 C C . GLY A 1 83 ? -2.830 -3.334 -2.899 1.00 93.81 83 GLY A C 1
ATOM 604 O O . GLY A 1 83 ? -2.014 -4.053 -2.320 1.00 93.81 83 GLY A O 1
ATOM 605 N N . ASP A 1 84 ? -3.122 -3.423 -4.189 1.00 94.75 84 ASP A N 1
ATOM 606 C CA . ASP A 1 84 ? -2.445 -4.336 -5.098 1.00 94.75 84 ASP A CA 1
ATOM 607 C C . ASP A 1 84 ? -1.251 -3.634 -5.750 1.00 94.75 84 ASP A C 1
ATOM 609 O O . ASP A 1 84 ? -1.285 -2.434 -6.037 1.00 94.75 84 ASP A O 1
ATOM 613 N N . ALA A 1 85 ? -0.182 -4.387 -5.988 1.00 94.81 85 ALA A N 1
ATOM 614 C CA . ALA A 1 85 ? 0.992 -3.914 -6.703 1.00 94.81 85 ALA A CA 1
ATOM 615 C C . ALA A 1 85 ? 1.496 -4.996 -7.655 1.00 94.81 85 ALA A C 1
ATOM 617 O O . ALA A 1 85 ? 1.457 -6.188 -7.346 1.00 94.81 85 ALA A O 1
ATOM 618 N N . GLU A 1 86 ? 2.014 -4.563 -8.799 1.00 94.75 86 GLU A N 1
ATOM 619 C CA . GLU A 1 86 ? 2.622 -5.441 -9.790 1.00 94.75 86 GLU A CA 1
ATOM 620 C C . GLU A 1 86 ? 4.134 -5.227 -9.820 1.00 94.75 86 GLU A C 1
ATOM 622 O O . GLU A 1 86 ? 4.634 -4.106 -9.704 1.00 94.75 86 GLU A O 1
ATOM 627 N N . ILE A 1 87 ? 4.876 -6.315 -10.004 1.00 94.31 87 ILE A N 1
ATOM 628 C CA . ILE A 1 87 ? 6.323 -6.282 -10.182 1.00 94.31 87 ILE A CA 1
ATOM 629 C C . ILE A 1 87 ? 6.695 -7.089 -11.418 1.00 94.31 87 ILE A C 1
ATOM 631 O O . ILE A 1 87 ? 6.225 -8.209 -11.615 1.00 94.31 87 ILE A O 1
ATOM 635 N N . VAL A 1 88 ? 7.572 -6.525 -12.248 1.00 94.62 88 VAL A N 1
ATOM 636 C CA . VAL A 1 88 ? 8.125 -7.233 -13.403 1.00 94.62 88 VAL A CA 1
ATOM 637 C C . VAL A 1 88 ? 9.550 -7.655 -13.085 1.00 94.62 88 VAL A C 1
ATOM 639 O O . VAL A 1 88 ? 10.448 -6.819 -12.982 1.00 94.62 88 VAL A O 1
ATOM 642 N N . LEU A 1 89 ? 9.770 -8.963 -12.964 1.00 94.56 89 LEU A N 1
ATOM 643 C CA . LEU A 1 89 ? 11.112 -9.528 -12.858 1.00 94.56 89 LEU A CA 1
ATOM 644 C C . LEU A 1 89 ? 11.797 -9.464 -14.226 1.00 94.56 89 LEU A C 1
ATOM 646 O O . LEU A 1 89 ? 11.378 -10.122 -15.179 1.00 94.56 89 LEU A O 1
ATOM 650 N N . GLN A 1 90 ? 12.834 -8.634 -14.325 1.00 94.81 90 GLN A N 1
ATOM 651 C CA . GLN A 1 90 ? 13.569 -8.405 -15.566 1.00 94.81 90 GLN A CA 1
ATOM 652 C C . GLN A 1 90 ? 14.850 -9.236 -15.628 1.00 94.81 90 GLN A C 1
ATOM 654 O O . GLN A 1 90 ? 15.577 -9.360 -14.645 1.00 94.81 90 GLN A O 1
ATOM 659 N N . ASP A 1 91 ? 15.145 -9.740 -16.824 1.00 96.75 91 ASP A N 1
ATOM 660 C CA . ASP A 1 91 ? 16.443 -10.312 -17.175 1.00 96.75 91 ASP A CA 1
ATOM 661 C C . ASP A 1 91 ? 17.335 -9.194 -17.757 1.00 96.75 91 ASP A C 1
ATOM 663 O O . ASP A 1 91 ? 16.962 -8.600 -18.779 1.00 96.75 91 ASP A O 1
ATOM 667 N N . PRO A 1 92 ? 18.506 -8.895 -17.156 1.00 96.38 92 PRO A N 1
ATOM 668 C CA . PRO A 1 92 ? 19.437 -7.891 -17.668 1.00 96.38 92 PRO A CA 1
ATOM 669 C C . PRO A 1 92 ? 19.820 -8.097 -19.137 1.00 96.38 92 PRO A C 1
ATOM 671 O O . PRO A 1 92 ? 20.041 -7.118 -19.855 1.00 96.38 92 PRO A O 1
ATOM 674 N N . LEU A 1 93 ? 19.854 -9.346 -19.613 1.00 97.69 93 LEU A N 1
ATOM 675 C CA . LEU A 1 93 ? 20.229 -9.665 -20.987 1.00 97.69 93 LEU A CA 1
ATOM 676 C C . LEU A 1 93 ? 19.217 -9.115 -22.003 1.00 97.69 93 LEU A C 1
ATOM 678 O O . LEU A 1 93 ? 19.608 -8.660 -23.080 1.00 97.69 93 LEU A O 1
ATOM 682 N N . ARG A 1 94 ? 17.924 -9.064 -21.648 1.00 96.06 94 ARG A N 1
ATOM 683 C CA . ARG A 1 94 ? 16.877 -8.463 -22.496 1.00 96.06 94 ARG A CA 1
ATOM 684 C C . ARG A 1 94 ? 17.103 -6.967 -22.688 1.00 96.06 94 ARG A C 1
ATOM 686 O O . ARG A 1 94 ? 16.938 -6.459 -23.795 1.00 96.06 94 ARG A O 1
ATOM 693 N N . VAL A 1 95 ? 17.504 -6.270 -21.626 1.00 96.81 95 VAL A N 1
ATOM 694 C CA . VAL A 1 95 ? 17.791 -4.830 -21.673 1.00 96.81 95 VAL A CA 1
ATOM 695 C C . VAL A 1 95 ? 19.069 -4.566 -22.466 1.00 96.81 95 VAL A C 1
ATOM 697 O O . VAL A 1 95 ? 19.090 -3.674 -23.307 1.00 96.81 95 VAL A O 1
ATOM 700 N N . GLN A 1 96 ? 20.114 -5.373 -22.272 1.00 97.38 96 GLN A N 1
ATOM 701 C CA . GLN A 1 96 ? 21.342 -5.267 -23.064 1.00 97.38 96 GLN A CA 1
ATOM 702 C C . GLN A 1 96 ? 21.069 -5.480 -24.558 1.00 97.38 96 GLN A C 1
ATOM 704 O O . GLN A 1 96 ? 21.482 -4.659 -25.377 1.00 97.38 96 GLN A O 1
ATOM 709 N N . GLY A 1 97 ? 20.314 -6.525 -24.913 1.00 97.69 97 GLY A N 1
ATOM 710 C CA . GLY A 1 97 ? 19.898 -6.779 -26.292 1.00 97.69 97 GLY A CA 1
ATOM 711 C C . GLY A 1 97 ? 19.100 -5.617 -26.888 1.00 97.69 97 GLY A C 1
ATOM 712 O O . GLY A 1 97 ? 19.372 -5.197 -28.013 1.00 97.69 97 GLY A O 1
ATOM 713 N N . LEU A 1 98 ? 18.177 -5.036 -26.113 1.00 98.00 98 LEU A N 1
ATOM 714 C CA . LEU A 1 98 ? 17.423 -3.849 -26.519 1.00 98.00 98 LEU A CA 1
ATOM 715 C C . LEU A 1 98 ? 18.343 -2.651 -26.804 1.00 98.00 98 LEU A C 1
ATOM 717 O O . LEU A 1 98 ? 18.164 -1.974 -27.814 1.00 98.00 98 LEU A O 1
ATOM 721 N N . LEU A 1 99 ? 19.349 -2.402 -25.962 1.00 98.31 99 LEU A N 1
ATOM 722 C CA . LEU A 1 99 ? 20.289 -1.294 -26.161 1.00 98.31 99 LEU A CA 1
ATOM 723 C C . LEU A 1 99 ? 21.131 -1.469 -27.430 1.00 98.31 99 LEU A C 1
ATOM 725 O O . LEU A 1 99 ? 21.261 -0.524 -28.210 1.00 98.31 99 LEU A O 1
ATOM 729 N N . PHE A 1 100 ? 21.655 -2.673 -27.679 1.00 98.12 100 PHE A N 1
ATOM 730 C CA . PHE A 1 100 ? 22.392 -2.964 -28.913 1.00 98.12 100 PHE A CA 1
ATOM 731 C C . PHE A 1 100 ? 21.514 -2.804 -30.154 1.00 98.12 100 PHE A C 1
ATOM 733 O O . PHE A 1 100 ? 21.948 -2.214 -31.147 1.00 98.12 100 PHE A O 1
ATOM 740 N N . PHE A 1 101 ? 20.270 -3.282 -30.091 1.00 98.25 101 PHE A N 1
ATOM 741 C CA . PHE A 1 101 ? 19.315 -3.120 -31.179 1.00 98.25 101 PHE A CA 1
ATOM 742 C C . PHE A 1 101 ? 19.067 -1.638 -31.485 1.00 98.25 101 PHE A C 1
ATOM 744 O O . PHE A 1 101 ? 19.226 -1.220 -32.632 1.00 98.25 101 PHE A O 1
ATOM 751 N N . LEU A 1 102 ? 18.782 -0.818 -30.469 1.00 98.62 102 LEU A N 1
ATOM 752 C CA . LEU A 1 102 ? 18.569 0.621 -30.647 1.00 98.62 102 LEU A CA 1
ATOM 753 C C . LEU A 1 102 ? 19.806 1.326 -31.221 1.00 98.62 102 LEU A C 1
ATOM 755 O O . LEU A 1 102 ? 19.677 2.126 -32.147 1.00 98.62 102 LEU A O 1
ATOM 759 N N . ALA A 1 103 ? 21.006 0.990 -30.741 1.00 98.50 103 ALA A N 1
ATOM 760 C CA . ALA A 1 103 ? 22.250 1.528 -31.288 1.00 98.50 103 ALA A CA 1
ATOM 761 C C . ALA A 1 103 ? 22.427 1.170 -32.775 1.00 98.50 103 ALA A C 1
ATOM 763 O O . ALA A 1 103 ? 22.799 2.027 -33.578 1.00 98.50 103 ALA A O 1
ATOM 764 N N . SER A 1 104 ? 22.106 -0.071 -33.162 1.00 98.50 104 SER A N 1
ATOM 765 C CA . SER A 1 104 ? 22.172 -0.515 -34.559 1.00 98.50 104 SER A CA 1
ATOM 766 C C . SER A 1 104 ? 21.175 0.228 -35.455 1.00 98.50 104 SER A C 1
ATOM 768 O O . SER A 1 104 ? 21.525 0.628 -36.566 1.00 98.50 104 SER A O 1
ATOM 770 N N . VAL A 1 105 ? 19.964 0.490 -34.951 1.00 98.62 105 VAL A N 1
ATOM 771 C CA . VAL A 1 105 ? 18.928 1.243 -35.667 1.00 98.62 105 VAL A CA 1
ATOM 772 C C . VAL A 1 105 ? 19.379 2.684 -35.891 1.00 98.62 105 VAL A C 1
ATOM 774 O O . VAL A 1 105 ? 19.294 3.178 -37.015 1.00 98.62 105 VAL A O 1
ATOM 777 N N . ILE A 1 106 ? 19.917 3.344 -34.860 1.00 98.50 106 ILE A N 1
ATOM 778 C CA . ILE A 1 106 ? 20.440 4.714 -34.971 1.00 98.50 106 ILE A CA 1
ATOM 779 C C . ILE A 1 106 ? 21.584 4.769 -35.990 1.00 98.50 106 ILE A C 1
ATOM 781 O O . ILE A 1 106 ? 21.606 5.643 -36.858 1.00 98.50 106 ILE A O 1
ATOM 785 N N . LEU A 1 107 ? 22.513 3.812 -35.934 1.00 98.38 107 LEU A N 1
ATOM 786 C CA . LEU A 1 107 ? 23.631 3.744 -36.8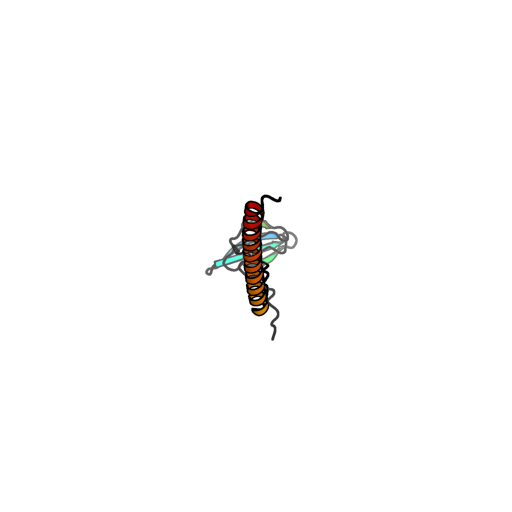71 1.00 98.38 107 LEU A CA 1
ATOM 787 C C . LEU A 1 107 ? 23.150 3.572 -38.321 1.00 98.38 107 LEU A C 1
ATOM 789 O O . LEU A 1 107 ? 23.615 4.278 -39.218 1.00 98.38 107 LEU A O 1
ATOM 793 N N . ALA A 1 108 ? 22.186 2.676 -38.549 1.00 98.25 108 ALA A N 1
ATOM 794 C CA . ALA A 1 108 ? 21.591 2.465 -39.864 1.00 98.25 108 ALA A CA 1
ATOM 795 C C . ALA A 1 108 ? 20.903 3.736 -40.388 1.00 98.25 108 ALA A C 1
ATOM 797 O O . ALA A 1 108 ? 21.118 4.121 -41.538 1.00 98.25 108 ALA A O 1
ATOM 798 N N . GLN A 1 109 ? 20.135 4.431 -39.542 1.00 97.81 109 GLN A N 1
ATOM 799 C CA . GLN A 1 109 ? 19.484 5.695 -39.903 1.00 97.81 109 GLN A CA 1
ATOM 800 C C . GLN A 1 109 ? 20.503 6.760 -40.328 1.00 97.81 109 GLN A C 1
ATOM 802 O O . GLN A 1 109 ? 20.316 7.407 -41.361 1.00 97.81 109 GLN A O 1
ATOM 807 N N . ILE A 1 110 ? 21.609 6.906 -39.590 1.00 98.12 110 ILE A N 1
ATOM 808 C CA . ILE A 1 110 ? 22.687 7.841 -39.942 1.00 98.12 110 ILE A CA 1
ATOM 809 C C . ILE A 1 110 ? 23.270 7.496 -41.315 1.00 98.12 110 ILE A C 1
ATOM 811 O O . ILE A 1 110 ? 23.376 8.373 -42.176 1.00 98.12 110 ILE A O 1
ATOM 815 N N . PHE A 1 111 ? 23.616 6.228 -41.553 1.00 97.75 111 PHE A N 1
ATOM 816 C CA . PHE A 1 111 ? 24.193 5.818 -42.833 1.00 97.75 111 PHE A CA 1
ATOM 817 C C . PHE A 1 111 ? 23.248 6.041 -44.009 1.00 97.75 111 PHE A C 1
ATOM 819 O O . PHE A 1 111 ? 23.692 6.527 -45.049 1.00 97.75 111 PHE A O 1
ATOM 826 N N . LEU A 1 112 ? 21.958 5.745 -43.848 1.00 97.50 112 LEU A N 1
ATOM 827 C CA . LEU A 1 112 ? 20.961 5.984 -44.889 1.00 97.50 112 LEU A CA 1
ATOM 828 C C . LEU A 1 112 ? 20.851 7.475 -45.231 1.00 97.50 112 LEU A C 1
ATOM 830 O O . LEU A 1 112 ? 20.855 7.833 -46.408 1.00 97.50 112 LEU A O 1
ATOM 834 N N . VAL A 1 113 ? 20.832 8.358 -44.227 1.00 97.88 113 VAL A N 1
ATOM 835 C CA . VAL A 1 113 ? 20.793 9.813 -44.450 1.00 97.88 113 VAL A CA 1
ATOM 836 C C . VAL A 1 113 ? 22.065 10.306 -45.141 1.00 97.88 113 VAL A C 1
ATOM 838 O O . VAL A 1 113 ? 21.986 11.087 -46.092 1.00 97.88 113 VAL A O 1
ATOM 841 N N . LEU A 1 114 ? 23.242 9.847 -44.707 1.00 96.94 114 LEU A N 1
ATOM 842 C CA . LEU A 1 114 ? 24.512 10.227 -45.329 1.00 96.94 114 LEU A CA 1
ATOM 843 C C . LEU A 1 114 ? 24.604 9.739 -46.777 1.00 96.94 114 LEU A C 1
ATOM 845 O O . LEU A 1 114 ? 25.021 10.499 -47.652 1.00 96.94 114 LEU A O 1
ATOM 849 N N . LYS A 1 115 ? 24.176 8.501 -47.051 1.00 95.50 115 LYS A N 1
ATOM 850 C CA . LYS A 1 115 ? 24.155 7.947 -48.408 1.00 95.50 115 LYS A CA 1
ATOM 851 C C . LYS A 1 115 ? 23.171 8.663 -49.315 1.00 95.50 115 LYS A C 1
ATOM 853 O O . LYS A 1 115 ? 23.539 8.971 -50.445 1.00 95.50 115 LYS A O 1
ATOM 858 N N . LYS A 1 116 ? 21.986 9.013 -48.810 1.00 95.19 116 LYS A N 1
ATOM 859 C CA . LYS A 1 116 ? 21.033 9.854 -49.539 1.00 95.19 116 LYS A CA 1
ATOM 860 C C . LYS A 1 116 ? 21.673 11.186 -49.945 1.00 95.19 116 LYS A C 1
ATOM 862 O O . LYS A 1 116 ? 21.679 11.520 -51.124 1.00 95.19 116 LYS A O 1
ATOM 867 N N . LYS A 1 117 ? 22.305 11.897 -49.002 1.00 93.75 117 LYS A N 1
ATOM 868 C CA . LYS A 1 117 ? 22.992 13.171 -49.291 1.00 93.75 117 LYS A CA 1
ATOM 869 C C . LYS A 1 117 ? 24.165 13.020 -50.261 1.00 93.75 117 LYS A C 1
ATOM 871 O O . LYS A 1 117 ? 24.447 13.936 -51.028 1.00 93.75 117 LYS A O 1
ATOM 876 N N . GLN A 1 118 ? 24.885 11.898 -50.212 1.00 91.12 118 GLN A N 1
ATOM 877 C CA . GLN A 1 118 ? 25.948 11.603 -51.175 1.00 91.12 118 GLN A CA 1
ATOM 878 C C . GLN A 1 118 ? 25.373 11.455 -52.589 1.00 91.12 118 GLN A C 1
ATOM 880 O O . GLN A 1 118 ? 25.927 12.022 -53.525 1.00 91.12 118 GLN A O 1
ATOM 885 N N . PHE A 1 119 ? 24.274 10.713 -52.732 1.00 92.44 119 PHE A N 1
ATOM 886 C CA . PHE A 1 119 ? 23.625 10.478 -54.018 1.00 92.44 119 PHE A CA 1
ATOM 887 C C . PHE A 1 119 ? 23.063 11.771 -54.623 1.00 92.44 119 PHE A C 1
ATOM 889 O O . PHE A 1 119 ? 23.359 12.074 -55.774 1.00 92.44 119 PHE A O 1
ATOM 896 N N . GLU A 1 120 ? 22.381 12.598 -53.822 1.00 90.94 120 GLU A N 1
ATOM 897 C CA . GLU A 1 120 ? 21.866 13.909 -54.254 1.00 90.94 120 GLU A CA 1
ATOM 898 C C . GLU A 1 120 ? 22.975 14.813 -54.825 1.00 90.94 120 GLU A C 1
ATOM 900 O O . GLU A 1 120 ? 22.772 15.490 -55.830 1.00 90.94 120 GLU A O 1
ATOM 905 N N . LYS A 1 121 ? 24.182 14.800 -54.239 1.00 87.19 121 LYS A N 1
ATOM 906 C CA . LYS A 1 121 ? 25.327 15.565 -54.768 1.00 87.19 121 LYS A CA 1
ATOM 907 C C . LYS A 1 121 ? 25.784 15.089 -56.147 1.00 87.19 121 LYS A C 1
ATOM 909 O O . LYS A 1 121 ? 26.188 15.919 -56.95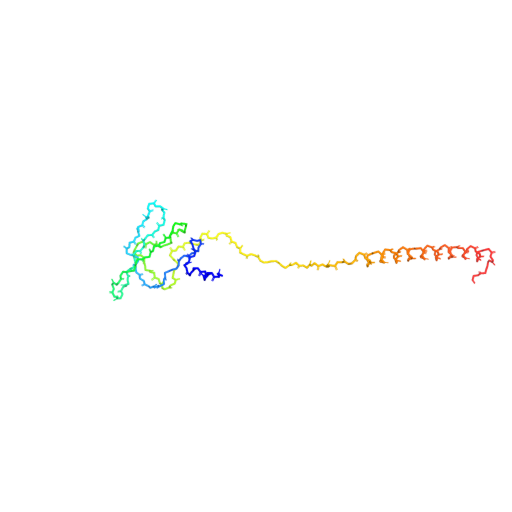5 1.00 87.19 121 LYS A O 1
ATOM 914 N N . VAL A 1 122 ? 25.761 13.779 -56.396 1.00 87.88 122 VAL A N 1
ATOM 915 C CA . VAL A 1 122 ? 26.165 13.203 -57.689 1.00 87.88 122 VAL A CA 1
ATOM 916 C C . VAL A 1 122 ? 25.127 13.536 -58.759 1.00 87.88 122 VAL A C 1
ATOM 918 O O . VAL A 1 122 ? 25.499 14.032 -59.816 1.00 87.88 122 VAL A O 1
ATOM 921 N N . GLN A 1 123 ? 23.836 13.388 -58.452 1.00 82.94 123 GLN A N 1
ATOM 922 C CA . GLN A 1 123 ? 22.752 13.752 -59.373 1.00 82.94 123 GLN A CA 1
ATOM 923 C C . GLN A 1 123 ? 22.806 15.231 -59.785 1.00 82.94 123 GLN A C 1
ATOM 925 O O . GLN A 1 123 ? 22.655 15.561 -60.959 1.00 82.94 123 GLN A O 1
ATOM 930 N N . LEU A 1 124 ? 23.095 16.131 -58.835 1.00 80.75 124 LEU A N 1
ATOM 931 C CA . LEU A 1 124 ? 23.269 17.558 -59.124 1.00 80.75 124 LEU A CA 1
ATOM 932 C C . LEU A 1 124 ? 24.449 17.839 -60.068 1.00 80.75 124 LEU A C 1
ATOM 934 O O . LEU A 1 124 ? 24.368 18.764 -60.873 1.00 80.75 124 LEU A O 1
ATOM 938 N N . ALA A 1 125 ? 25.536 17.067 -59.974 1.00 81.06 125 ALA A N 1
ATOM 939 C CA . ALA A 1 125 ? 26.699 17.218 -60.849 1.00 81.06 125 ALA A CA 1
ATOM 940 C C . ALA A 1 125 ? 26.450 16.660 -62.260 1.00 81.06 125 ALA A C 1
ATOM 942 O O . ALA A 1 125 ? 26.966 17.204 -63.233 1.00 81.06 125 ALA A O 1
ATOM 943 N N . GLU A 1 126 ? 25.649 15.600 -62.376 1.00 79.25 126 GLU A N 1
ATOM 944 C CA . GLU A 1 126 ? 25.313 14.959 -63.653 1.00 79.25 126 GLU A CA 1
ATOM 945 C C . GLU A 1 126 ? 24.125 15.629 -64.372 1.00 79.25 126 GLU A C 1
ATOM 947 O O . GLU A 1 126 ? 23.842 15.283 -65.517 1.00 79.25 126 GLU A O 1
ATOM 952 N N . MET A 1 127 ? 23.439 16.589 -63.728 1.00 72.50 127 MET A N 1
ATOM 953 C CA . MET A 1 127 ? 22.232 17.285 -64.221 1.00 72.50 127 MET A CA 1
ATOM 954 C C . MET A 1 127 ? 21.126 16.345 -64.744 1.00 72.50 127 MET A C 1
ATOM 956 O O . MET A 1 127 ? 20.234 16.777 -65.475 1.00 72.50 127 MET A O 1
ATOM 960 N N . ASN A 1 128 ? 21.172 15.071 -64.353 1.00 65.62 128 ASN A N 1
ATOM 961 C CA . ASN A 1 128 ? 20.186 14.047 -64.663 1.00 65.62 128 ASN A CA 1
ATOM 962 C C . ASN A 1 128 ? 19.419 13.719 -63.381 1.00 65.62 128 ASN A C 1
ATOM 964 O O . ASN A 1 128 ? 20.012 13.309 -62.379 1.00 65.62 128 ASN A O 1
ATOM 968 N N . PHE A 1 129 ? 18.107 13.949 -63.427 1.00 63.94 129 PHE A N 1
ATOM 969 C CA . PHE A 1 129 ? 17.167 13.703 -62.335 1.00 63.94 129 PHE A CA 1
ATOM 970 C C . PHE A 1 129 ? 16.546 12.312 -62.434 1.00 63.94 129 PHE A C 1
ATOM 972 O O . PHE A 1 129 ? 16.183 11.912 -63.563 1.00 63.94 129 PHE A O 1
#

Foldseek 3Di:
DPPDPDPDDDLQAFDWDQAKFAFADWDADPQGWIWTWGAHPPPRDIDIDTRDHDWAAPDDHGDIHHGRHTRTDRNDPDDDDDDDDDDDDDDVVVVVVVVVVVVVVVVVVVVVVVVVVVVVVVCVVVVHD

Radius of gyration: 39.72 Å; chains: 1; bounding box: 68×42×104 Å

Sequence (129 aa):
MTGEPATEAPVNGGRNYNGAGVVSKIIRKEKGGYEITITDPGDGRQVVDIIPPGPELLVSEGESIKFDQPLTSNPNVGGFGQGDAEIVLQDPLRVQGLLFFLASVILAQIFLVLKKKQFEKVQLAEMNF

pLDDT: mean 87.2, std 10.62, range [42.97, 98.62]